Protein AF-A0A077N8Q3-F1 (afdb_monomer_lite)

Sequence (79 aa):
MNTFTPAQFDDISMYIKDNSIYTPVRIFPVWTMINGCEAVRGDNQDEVIIFQNKVPVAMYILDDDEATVGIYQLKEKNR

Radius of gyration: 12.07 Å; chains: 1; bounding box: 32×2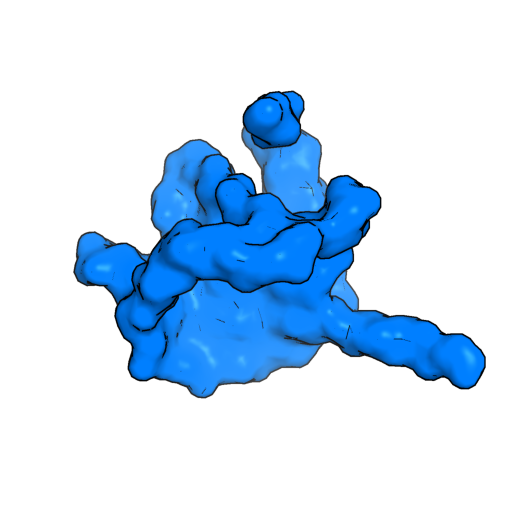7×29 Å

pLDDT: mean 82.23, std 12.84, range [40.5, 93.62]

Structure (mmCIF, N/CA/C/O backbone):
data_AF-A0A077N8Q3-F1
#
_entry.id   AF-A0A077N8Q3-F1
#
loop_
_atom_site.group_PDB
_atom_site.id
_atom_site.type_symbol
_atom_site.label_atom_id
_atom_site.label_alt_id
_atom_site.label_comp_id
_atom_site.label_asym_id
_atom_site.label_entity_id
_atom_site.label_seq_id
_atom_site.pdbx_PDB_ins_code
_atom_site.Cartn_x
_atom_site.Cartn_y
_atom_site.Cartn_z
_atom_site.occupancy
_atom_site.B_iso_or_equiv
_atom_site.auth_seq_id
_atom_site.auth_comp_id
_atom_site.auth_asym_id
_atom_site.auth_atom_id
_atom_site.pdbx_PDB_model_num
ATOM 1 N N . MET A 1 1 ? -10.051 1.584 -14.494 1.00 54.91 1 MET A N 1
ATOM 2 C CA . MET A 1 1 ? -8.739 1.810 -13.868 1.00 54.91 1 MET A CA 1
ATOM 3 C C . MET A 1 1 ? -8.759 3.208 -13.305 1.00 54.91 1 MET A C 1
ATOM 5 O O . MET A 1 1 ? -8.965 4.141 -14.076 1.00 54.91 1 MET A O 1
ATOM 9 N N . ASN A 1 2 ? -8.645 3.350 -11.988 1.00 57.25 2 ASN A N 1
ATOM 10 C CA . ASN A 1 2 ? -8.421 4.667 -11.398 1.00 57.25 2 ASN A CA 1
ATOM 11 C C . ASN A 1 2 ? -6.993 5.100 -11.749 1.00 57.25 2 ASN A C 1
ATOM 13 O O . ASN A 1 2 ? -6.033 4.500 -11.282 1.00 57.25 2 ASN A O 1
ATOM 17 N N . THR A 1 3 ? -6.849 6.099 -12.614 1.00 67.94 3 THR A N 1
ATOM 18 C CA . THR A 1 3 ? -5.558 6.743 -12.882 1.00 67.94 3 THR A CA 1
ATOM 19 C C . THR A 1 3 ? -5.449 7.978 -12.001 1.00 67.94 3 THR A C 1
ATOM 21 O O . THR A 1 3 ? -6.132 8.972 -12.252 1.00 67.94 3 THR A O 1
ATOM 24 N N . PHE A 1 4 ? -4.621 7.894 -10.963 1.00 81.25 4 PHE A N 1
ATOM 25 C CA . PHE A 1 4 ? -4.232 9.031 -10.133 1.00 81.25 4 PHE A CA 1
ATOM 26 C C . PHE A 1 4 ? -2.991 9.695 -10.732 1.00 81.25 4 PHE A C 1
ATOM 28 O O . PHE A 1 4 ? -2.160 9.019 -11.338 1.00 81.25 4 PHE A O 1
ATOM 35 N N . THR A 1 5 ? -2.849 11.011 -10.572 1.00 87.94 5 THR A N 1
ATOM 36 C CA . THR A 1 5 ? -1.539 11.638 -10.791 1.00 87.94 5 THR A CA 1
ATOM 37 C C . THR A 1 5 ? -0.571 11.195 -9.687 1.00 87.94 5 THR A C 1
ATOM 39 O O . THR A 1 5 ? -1.032 10.851 -8.595 1.00 87.94 5 THR A O 1
ATOM 42 N N . PRO A 1 6 ? 0.755 11.252 -9.907 1.00 87.12 6 PRO A N 1
ATOM 43 C CA . PRO A 1 6 ? 1.725 10.913 -8.864 1.00 87.12 6 PRO A CA 1
ATOM 44 C C . PRO A 1 6 ? 1.494 11.684 -7.554 1.00 87.12 6 PRO A C 1
ATOM 46 O O . PRO A 1 6 ? 1.419 11.082 -6.493 1.00 87.12 6 PRO A O 1
ATOM 49 N N . ALA A 1 7 ? 1.228 12.993 -7.638 1.00 88.50 7 ALA A N 1
ATOM 50 C CA . ALA A 1 7 ? 0.933 13.817 -6.463 1.00 88.50 7 ALA A CA 1
ATOM 51 C C . ALA A 1 7 ? -0.341 13.374 -5.716 1.00 88.50 7 ALA A C 1
ATOM 53 O O . ALA A 1 7 ? -0.357 13.339 -4.492 1.00 88.50 7 ALA A O 1
ATOM 54 N N . GLN A 1 8 ? -1.404 12.998 -6.439 1.00 89.25 8 GLN A N 1
ATOM 55 C CA . GLN A 1 8 ? -2.623 12.478 -5.809 1.00 89.25 8 GLN A CA 1
ATOM 56 C C . GLN A 1 8 ? -2.380 11.135 -5.122 1.00 89.25 8 GLN A C 1
ATOM 58 O O . GLN A 1 8 ? -2.984 10.862 -4.088 1.00 89.25 8 GLN A O 1
ATOM 63 N N . PHE A 1 9 ? -1.533 10.288 -5.706 1.00 90.06 9 PHE A N 1
ATOM 64 C CA . PHE A 1 9 ? -1.161 9.018 -5.099 1.00 90.06 9 PHE A CA 1
ATOM 65 C C . PHE A 1 9 ? -0.391 9.253 -3.795 1.00 90.06 9 PHE A C 1
ATOM 67 O O . PHE A 1 9 ? -0.781 8.710 -2.763 1.00 90.06 9 PHE A O 1
ATOM 74 N N . ASP A 1 10 ? 0.619 10.127 -3.825 1.00 89.88 10 ASP A N 1
ATOM 75 C CA . ASP A 1 10 ? 1.420 10.494 -2.653 1.00 89.88 10 ASP A CA 1
ATOM 76 C C . ASP A 1 10 ? 0.549 11.066 -1.522 1.00 89.88 10 ASP A C 1
ATOM 78 O O . ASP A 1 10 ? 0.678 10.642 -0.370 1.00 89.88 10 ASP A O 1
ATOM 82 N N . ASP A 1 11 ? -0.397 11.957 -1.846 1.00 92.69 11 ASP A N 1
ATOM 83 C CA . ASP A 1 11 ? -1.345 12.521 -0.878 1.00 92.69 11 ASP A CA 1
ATOM 84 C C . ASP A 1 11 ? -2.188 11.426 -0.192 1.00 92.69 11 ASP A C 1
ATOM 86 O O . ASP A 1 11 ? -2.403 11.459 1.024 1.00 92.69 11 ASP A O 1
ATOM 90 N N . ILE A 1 12 ? -2.659 10.426 -0.950 1.00 91.88 12 ILE A N 1
ATOM 91 C CA . ILE A 1 12 ? -3.448 9.309 -0.406 1.00 91.88 12 ILE A CA 1
ATOM 92 C C . ILE A 1 12 ? -2.563 8.381 0.437 1.00 91.88 12 ILE A C 1
ATOM 94 O O . ILE A 1 12 ? -2.971 7.992 1.535 1.00 91.88 12 ILE A O 1
ATOM 98 N N . SER A 1 13 ? -1.356 8.049 -0.030 1.00 91.88 13 SER A N 1
ATOM 99 C CA . SER A 1 13 ? -0.379 7.255 0.726 1.00 91.88 13 SER A CA 1
ATOM 100 C C . SER A 1 13 ? -0.054 7.908 2.070 1.00 91.88 13 SER A C 1
ATOM 102 O O . SER A 1 13 ? -0.098 7.245 3.110 1.00 91.88 13 SER A O 1
ATOM 104 N N . MET A 1 14 ? 0.217 9.218 2.078 1.00 92.88 14 MET A N 1
ATOM 105 C CA . MET A 1 14 ? 0.456 9.983 3.305 1.00 92.88 14 MET A CA 1
ATOM 106 C C . MET A 1 14 ? -0.758 9.959 4.232 1.00 92.88 14 MET A C 1
ATOM 108 O O . MET A 1 14 ? -0.621 9.629 5.410 1.00 92.88 14 MET A O 1
ATOM 112 N N . TYR A 1 15 ? -1.956 10.215 3.699 1.00 93.19 15 TYR A N 1
ATOM 113 C CA . TYR A 1 15 ? -3.191 10.148 4.477 1.00 93.19 15 TYR A CA 1
ATOM 114 C C . TYR A 1 15 ? -3.366 8.789 5.173 1.00 93.19 15 TYR A C 1
ATOM 116 O O . TYR A 1 15 ? -3.704 8.744 6.360 1.00 93.19 15 TYR A O 1
ATOM 124 N N . ILE A 1 16 ? -3.117 7.681 4.465 1.00 93.00 16 ILE A N 1
ATOM 125 C CA . ILE A 1 16 ? -3.216 6.334 5.034 1.00 93.00 16 ILE A CA 1
ATOM 126 C C . ILE A 1 16 ? -2.182 6.148 6.146 1.00 93.00 16 ILE A C 1
ATOM 128 O O . ILE A 1 16 ? -2.556 5.706 7.233 1.00 93.00 16 ILE A O 1
ATOM 132 N N . LYS A 1 17 ? -0.915 6.504 5.914 1.00 92.19 17 LYS A N 1
ATOM 133 C CA . LYS A 1 17 ? 0.164 6.369 6.908 1.00 92.19 17 LYS A CA 1
ATOM 134 C C . LYS A 1 17 ? -0.134 7.140 8.196 1.00 92.19 17 LYS A C 1
ATOM 136 O O . LYS A 1 17 ? 0.016 6.574 9.276 1.00 92.19 17 LYS A O 1
ATOM 141 N N . ASP A 1 18 ? -0.628 8.372 8.083 1.00 93.62 18 ASP A N 1
ATOM 142 C CA . ASP A 1 18 ? -0.926 9.243 9.229 1.00 93.62 18 ASP A CA 1
ATOM 143 C C . ASP A 1 18 ? -2.130 8.765 10.058 1.00 93.62 18 ASP A C 1
ATOM 145 O O . ASP A 1 18 ? -2.228 9.049 11.253 1.00 93.62 18 ASP A O 1
ATOM 149 N N . ASN A 1 19 ? -3.062 8.034 9.437 1.00 92.56 19 ASN A N 1
ATOM 150 C CA . ASN A 1 19 ? -4.326 7.620 10.057 1.00 92.56 19 ASN A CA 1
ATOM 151 C C . ASN A 1 19 ? -4.415 6.110 10.341 1.00 92.56 19 ASN A C 1
ATOM 153 O O . ASN A 1 19 ? -5.478 5.609 10.723 1.00 92.56 19 ASN A O 1
ATOM 157 N N . SER A 1 20 ? -3.312 5.379 10.180 1.00 92.38 20 SER A N 1
ATOM 158 C CA . SER A 1 20 ? -3.257 3.923 10.341 1.00 92.38 20 SER A CA 1
ATOM 159 C C . SER A 1 20 ? -2.237 3.497 11.391 1.00 92.38 20 SER A C 1
ATOM 161 O O . SER A 1 20 ? -1.386 4.264 11.829 1.00 92.38 20 SER A O 1
ATOM 163 N N . ILE A 1 21 ? -2.310 2.226 11.786 1.00 89.44 21 ILE A N 1
ATOM 164 C CA . ILE A 1 21 ? -1.220 1.553 12.497 1.00 89.44 21 ILE A CA 1
ATOM 165 C C . ILE A 1 21 ? -0.489 0.669 11.489 1.00 89.44 21 ILE A C 1
ATOM 167 O O . ILE A 1 21 ? -1.128 -0.094 10.764 1.00 89.44 21 ILE A O 1
ATOM 171 N N . TYR A 1 22 ? 0.840 0.765 11.463 1.00 91.75 22 TYR A N 1
ATOM 172 C CA . TYR A 1 22 ? 1.678 -0.146 10.692 1.00 91.75 22 TYR A CA 1
ATOM 173 C C . TYR A 1 22 ? 1.752 -1.512 11.375 1.00 91.75 22 TYR A C 1
ATOM 175 O O . TYR A 1 22 ? 2.104 -1.604 12.552 1.00 91.75 22 TYR A O 1
ATOM 183 N N . THR A 1 23 ? 1.459 -2.570 10.625 1.00 92.56 23 THR A N 1
ATOM 184 C CA . THR A 1 23 ? 1.626 -3.955 11.067 1.00 92.56 23 THR A CA 1
ATOM 185 C C . THR A 1 23 ? 2.636 -4.653 10.156 1.00 92.56 23 THR A C 1
ATOM 187 O O . THR A 1 23 ? 2.362 -4.788 8.960 1.00 92.56 23 THR A O 1
ATOM 190 N N . PRO A 1 24 ? 3.790 -5.108 10.678 1.00 91.88 24 PRO A N 1
ATOM 191 C CA . PRO A 1 24 ? 4.729 -5.896 9.892 1.00 91.88 24 PRO A CA 1
ATOM 192 C C . PRO A 1 24 ? 4.131 -7.276 9.609 1.00 91.88 24 PRO A C 1
ATOM 194 O O . PRO A 1 24 ? 3.621 -7.943 10.511 1.00 91.88 24 PRO A O 1
ATOM 197 N N . VAL A 1 25 ? 4.209 -7.718 8.360 1.00 88.00 25 VAL A N 1
ATOM 198 C CA . VAL A 1 25 ? 3.759 -9.045 7.914 1.00 88.00 25 VAL A CA 1
ATOM 199 C C . VAL A 1 25 ? 4.726 -9.560 6.856 1.00 88.00 25 VAL A C 1
ATOM 201 O O . VAL A 1 25 ? 5.553 -8.805 6.377 1.00 88.00 25 VAL A O 1
ATOM 204 N N . ARG A 1 26 ? 4.652 -10.832 6.468 1.00 87.75 26 ARG A N 1
ATOM 205 C CA . ARG A 1 26 ? 5.315 -11.295 5.243 1.00 87.75 26 ARG A CA 1
ATOM 206 C C . ARG A 1 26 ? 4.415 -12.276 4.522 1.00 87.75 26 ARG A C 1
ATOM 208 O O . ARG A 1 26 ? 4.306 -13.428 4.938 1.00 87.75 26 ARG A O 1
ATOM 215 N N . ILE A 1 27 ? 3.732 -11.803 3.487 1.00 83.06 27 ILE A N 1
ATOM 216 C CA . ILE A 1 27 ? 2.779 -12.597 2.707 1.00 83.06 27 ILE A CA 1
ATOM 217 C C . ILE A 1 27 ? 2.983 -12.338 1.217 1.00 83.06 27 ILE A C 1
ATOM 219 O O . ILE A 1 27 ? 3.248 -11.210 0.820 1.00 83.06 27 ILE A O 1
ATOM 223 N N . PHE A 1 28 ? 2.825 -13.365 0.386 1.00 81.19 28 PHE A N 1
ATOM 224 C CA . PHE A 1 28 ? 2.720 -13.167 -1.058 1.00 81.19 28 PHE A CA 1
ATOM 225 C C . PHE A 1 28 ? 1.267 -12.809 -1.381 1.00 81.19 28 PHE A C 1
ATOM 227 O O . PHE A 1 28 ? 0.382 -13.643 -1.149 1.00 81.19 28 PHE A O 1
ATOM 234 N N . PRO A 1 29 ? 0.982 -11.579 -1.841 1.00 66.69 29 PRO A N 1
ATOM 235 C CA . PRO A 1 29 ? -0.380 -11.173 -2.137 1.00 66.69 29 PRO A CA 1
ATOM 236 C C . PRO A 1 29 ? -0.925 -12.023 -3.286 1.00 66.69 29 PRO A C 1
ATOM 238 O O . PRO A 1 29 ? -0.385 -12.050 -4.390 1.00 66.69 29 PRO A O 1
ATOM 241 N N . VAL A 1 30 ? -2.036 -12.717 -3.044 1.00 65.62 30 VAL A N 1
ATOM 242 C CA . VAL A 1 30 ? -2.825 -13.285 -4.135 1.00 65.62 30 VAL A CA 1
ATOM 243 C C . VAL A 1 30 ? -3.659 -12.132 -4.687 1.00 65.62 30 VAL A C 1
ATOM 245 O O . VAL A 1 30 ? -4.714 -11.812 -4.147 1.00 65.62 30 VAL A O 1
ATOM 248 N N . TRP A 1 31 ? -3.169 -11.481 -5.746 1.00 61.62 31 TRP A N 1
ATOM 249 C CA . TRP A 1 31 ? -3.780 -10.301 -6.389 1.00 61.62 31 TRP A CA 1
ATOM 250 C C . TRP A 1 31 ? -5.185 -10.532 -6.975 1.00 61.62 31 TRP A C 1
ATOM 252 O O . TRP A 1 31 ? -5.747 -9.656 -7.634 1.00 61.62 31 TRP A O 1
ATOM 262 N N . THR A 1 32 ? -5.772 -11.712 -6.771 1.00 53.41 32 THR A N 1
ATOM 263 C CA . THR A 1 32 ? -7.152 -11.989 -7.149 1.00 53.41 32 THR A CA 1
ATOM 264 C C . THR A 1 32 ? -8.064 -11.055 -6.374 1.00 53.41 32 THR A C 1
ATOM 266 O O . THR A 1 32 ? -8.104 -11.110 -5.147 1.00 53.41 32 THR A O 1
ATOM 269 N N . MET A 1 33 ? -8.778 -10.207 -7.115 1.00 53.28 33 MET A N 1
ATOM 270 C CA . MET A 1 33 ? -9.787 -9.272 -6.629 1.00 53.28 33 MET A CA 1
ATOM 271 C C . MET A 1 33 ? -10.583 -9.879 -5.469 1.00 53.28 33 MET A C 1
ATOM 273 O O . MET A 1 33 ? -11.463 -10.717 -5.672 1.00 53.28 33 MET A O 1
ATOM 277 N N . ILE A 1 34 ? -10.277 -9.459 -4.242 1.00 58.91 34 ILE A N 1
ATOM 278 C CA . ILE A 1 34 ? -11.183 -9.678 -3.120 1.00 58.91 34 ILE A CA 1
ATOM 279 C C . ILE A 1 34 ? -12.427 -8.866 -3.479 1.00 58.91 34 ILE A C 1
ATOM 281 O O . ILE A 1 34 ? -12.318 -7.667 -3.727 1.00 58.91 34 ILE A O 1
ATOM 285 N N . ASN A 1 35 ? -13.578 -9.528 -3.624 1.00 66.00 35 ASN A N 1
ATOM 286 C CA . ASN A 1 35 ? -14.802 -8.932 -4.169 1.00 66.00 35 ASN A CA 1
ATOM 287 C C . ASN A 1 35 ? -15.064 -7.517 -3.618 1.00 66.00 35 ASN A C 1
ATOM 289 O O . ASN A 1 35 ? -15.300 -7.345 -2.424 1.00 66.00 35 ASN A O 1
ATOM 29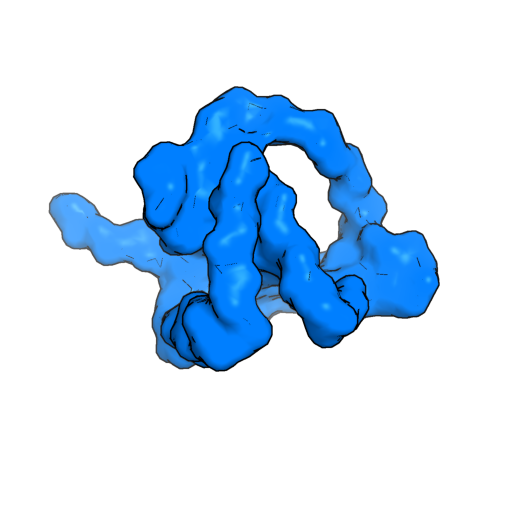3 N N . GLY A 1 36 ? -15.052 -6.517 -4.506 1.00 73.81 36 GLY A N 1
ATOM 294 C CA . GLY A 1 36 ? -15.314 -5.113 -4.168 1.00 73.81 36 GLY A CA 1
ATOM 295 C C . GLY A 1 36 ? -14.083 -4.270 -3.817 1.00 73.81 36 GLY A C 1
ATOM 296 O O . GLY A 1 36 ? -14.249 -3.076 -3.555 1.00 73.81 36 GLY A O 1
ATOM 297 N N . CYS A 1 37 ? -12.880 -4.853 -3.849 1.00 81.31 37 CYS A N 1
ATOM 298 C CA . CYS A 1 37 ? -11.619 -4.146 -3.647 1.00 81.31 37 CYS A CA 1
ATOM 299 C C . CYS A 1 37 ? -10.813 -4.000 -4.952 1.00 81.31 37 CYS A C 1
ATOM 301 O O . CYS A 1 37 ? -10.713 -4.937 -5.743 1.00 81.31 37 CYS A O 1
ATOM 303 N N . GLU A 1 38 ? -10.207 -2.831 -5.155 1.00 86.19 38 GLU A N 1
ATOM 304 C CA . GLU A 1 38 ? -9.275 -2.515 -6.245 1.00 86.19 38 GLU A CA 1
ATOM 305 C C . GLU A 1 38 ? -7.908 -2.184 -5.635 1.00 86.19 38 GLU A C 1
ATOM 307 O O . GLU A 1 38 ? -7.820 -1.359 -4.728 1.00 86.19 38 GLU A O 1
ATOM 312 N N . ALA A 1 39 ? -6.850 -2.832 -6.120 1.00 85.94 39 ALA A N 1
ATOM 313 C CA . ALA A 1 39 ? -5.475 -2.530 -5.737 1.00 85.94 39 ALA A CA 1
ATOM 314 C C . ALA A 1 39 ? -4.841 -1.623 -6.797 1.00 85.94 39 ALA A C 1
ATOM 316 O O . ALA A 1 39 ? -4.890 -1.938 -7.986 1.00 85.94 39 ALA A O 1
ATOM 317 N N . VAL A 1 40 ? -4.250 -0.509 -6.371 1.00 87.00 40 VAL A N 1
ATOM 318 C CA . VAL A 1 40 ? -3.577 0.454 -7.248 1.00 87.00 40 VAL A CA 1
ATOM 319 C C . VAL A 1 40 ? -2.139 0.615 -6.781 1.00 87.00 40 VAL A C 1
ATOM 321 O O . VAL A 1 40 ? -1.896 1.006 -5.642 1.00 87.00 40 VAL A O 1
ATOM 324 N N . ARG A 1 41 ? -1.190 0.297 -7.663 1.00 86.12 41 ARG A N 1
ATOM 325 C CA . ARG A 1 41 ? 0.248 0.473 -7.434 1.00 86.12 41 ARG A CA 1
ATOM 326 C C . ARG A 1 41 ? 0.667 1.845 -7.953 1.00 86.12 41 ARG A C 1
ATOM 328 O O . ARG A 1 41 ? 0.261 2.222 -9.053 1.00 86.12 41 ARG A O 1
ATOM 335 N N . GLY A 1 42 ? 1.416 2.581 -7.141 1.00 75.31 42 GLY A N 1
ATOM 336 C CA . GLY A 1 42 ? 2.004 3.856 -7.541 1.00 75.31 42 GLY A CA 1
ATOM 337 C C . GLY A 1 42 ? 3.238 3.645 -8.414 1.00 75.31 42 GLY A C 1
ATOM 338 O O . GLY A 1 42 ? 3.747 2.531 -8.529 1.00 75.31 42 GLY A O 1
ATOM 339 N N . ASP A 1 43 ? 3.746 4.724 -9.007 1.00 75.19 43 ASP A N 1
ATOM 340 C CA . ASP A 1 43 ? 5.002 4.676 -9.770 1.00 75.19 43 ASP A CA 1
ATOM 341 C C . ASP A 1 43 ? 6.210 4.370 -8.860 1.00 75.19 43 ASP A C 1
ATOM 343 O O . ASP A 1 43 ? 7.188 3.761 -9.301 1.00 75.19 43 ASP A O 1
ATOM 347 N N . ASN A 1 44 ? 6.119 4.734 -7.573 1.00 65.38 44 ASN A N 1
ATOM 348 C CA . ASN A 1 44 ? 7.016 4.249 -6.526 1.00 65.38 44 ASN A CA 1
ATOM 349 C C . ASN A 1 44 ? 6.663 2.784 -6.236 1.00 65.38 44 ASN A C 1
ATOM 351 O O . ASN A 1 44 ? 5.609 2.489 -5.674 1.00 65.38 44 ASN A O 1
ATOM 355 N N . GLN A 1 45 ? 7.537 1.876 -6.673 1.00 68.69 45 GLN A N 1
ATOM 356 C CA . GLN A 1 45 ? 7.235 0.454 -6.877 1.00 68.69 45 GLN A CA 1
ATOM 357 C C . GLN A 1 45 ? 6.829 -0.318 -5.613 1.00 68.69 45 GLN A C 1
ATOM 359 O O . GLN A 1 45 ? 6.301 -1.425 -5.736 1.00 68.69 45 GLN A O 1
ATOM 364 N N . ASP A 1 46 ? 6.986 0.264 -4.430 1.00 88.31 46 ASP A N 1
ATOM 365 C CA . ASP A 1 46 ? 6.883 -0.461 -3.165 1.00 88.31 46 ASP A CA 1
ATOM 366 C C . ASP A 1 46 ? 5.522 -0.266 -2.485 1.00 88.31 46 ASP A C 1
ATOM 368 O O . ASP A 1 46 ? 5.210 -0.963 -1.525 1.00 88.31 46 ASP A O 1
ATOM 372 N N . GLU A 1 47 ? 4.684 0.660 -2.961 1.00 90.62 47 GLU A N 1
ATOM 373 C CA . GLU A 1 47 ? 3.401 0.979 -2.328 1.00 90.62 47 GLU A CA 1
ATOM 374 C C . GLU A 1 47 ? 2.208 0.564 -3.185 1.00 90.62 47 GLU A C 1
ATOM 376 O O . GLU A 1 47 ? 2.076 0.927 -4.359 1.00 90.62 47 GLU A O 1
ATOM 381 N N . VAL A 1 48 ? 1.280 -0.160 -2.559 1.00 89.69 48 VAL A N 1
ATOM 382 C CA . VAL A 1 48 ? 0.009 -0.537 -3.178 1.00 89.69 48 VAL A CA 1
ATOM 383 C C . VAL A 1 48 ? -1.148 -0.113 -2.296 1.00 89.69 48 VAL A C 1
ATOM 385 O O . VAL A 1 48 ? -1.292 -0.595 -1.176 1.00 89.69 48 VAL A O 1
ATOM 388 N N . ILE A 1 49 ? -2.011 0.755 -2.812 1.00 90.19 49 ILE A N 1
ATOM 389 C CA . ILE A 1 49 ? -3.202 1.231 -2.111 1.00 90.19 49 ILE A CA 1
ATOM 390 C C . ILE A 1 49 ? -4.382 0.324 -2.448 1.00 90.19 49 ILE A C 1
ATOM 392 O O . ILE A 1 49 ? -4.658 0.038 -3.614 1.00 90.19 49 ILE A O 1
ATOM 396 N N . ILE A 1 50 ? -5.112 -0.094 -1.420 1.00 88.81 50 ILE A N 1
ATOM 397 C CA . ILE A 1 50 ? -6.345 -0.863 -1.544 1.00 88.81 50 ILE A CA 1
ATOM 398 C C . ILE A 1 50 ? -7.534 0.076 -1.386 1.00 88.81 50 ILE A C 1
ATOM 400 O O . ILE A 1 50 ? -7.695 0.740 -0.359 1.00 88.81 50 ILE A O 1
ATOM 404 N N . PHE A 1 51 ? -8.394 0.086 -2.398 1.00 87.69 51 PHE A N 1
ATOM 405 C CA . PHE A 1 51 ? -9.654 0.808 -2.415 1.00 87.69 51 PHE A CA 1
ATOM 406 C C . PHE A 1 51 ? -10.818 -0.158 -2.287 1.00 87.69 51 PHE A C 1
ATOM 408 O O . PHE A 1 51 ? -10.857 -1.165 -2.982 1.00 87.69 51 PHE A O 1
ATOM 415 N N . GLN A 1 52 ? -11.818 0.195 -1.490 1.00 86.75 52 GLN A N 1
ATOM 416 C CA . GLN A 1 52 ? -13.119 -0.460 -1.481 1.00 86.75 52 GLN A CA 1
ATOM 417 C C . GLN A 1 52 ? -14.173 0.576 -1.870 1.00 86.75 52 GLN A C 1
ATOM 419 O O . GLN A 1 52 ? -14.279 1.624 -1.238 1.00 86.75 52 GLN A O 1
ATOM 424 N N . ASN A 1 53 ? -14.938 0.328 -2.938 1.00 85.69 53 ASN A N 1
ATOM 425 C CA . ASN A 1 53 ? -15.933 1.287 -3.449 1.00 85.69 53 ASN A CA 1
ATOM 426 C C . ASN A 1 53 ? -15.376 2.716 -3.667 1.00 85.69 53 ASN A C 1
ATOM 428 O O . ASN A 1 53 ? -16.047 3.697 -3.353 1.00 85.69 53 ASN A O 1
ATOM 432 N N . LYS A 1 54 ? -14.154 2.835 -4.214 1.00 84.75 54 LYS A N 1
ATOM 433 C CA . LYS A 1 54 ? -13.416 4.104 -4.433 1.00 84.75 54 LYS A CA 1
ATOM 434 C C . LYS A 1 54 ? -12.953 4.832 -3.162 1.00 84.75 54 LYS A C 1
ATOM 436 O O . LYS A 1 54 ? -12.473 5.958 -3.255 1.00 84.75 54 LYS A O 1
ATOM 441 N N . VAL A 1 55 ? -13.062 4.206 -1.993 1.00 88.19 55 VAL A N 1
ATOM 442 C CA . VAL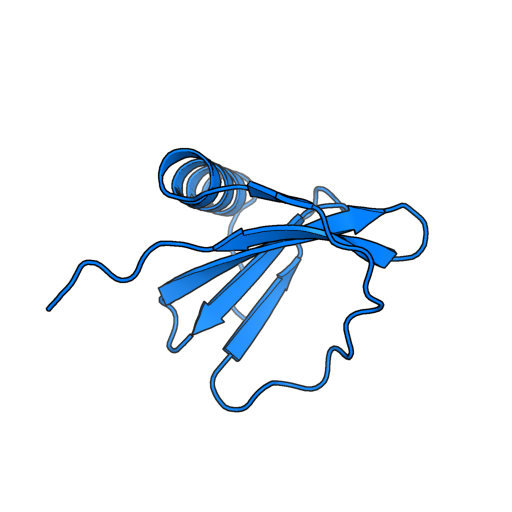 A 1 55 ? -12.535 4.730 -0.727 1.00 88.19 55 VAL A CA 1
ATOM 443 C C . VAL A 1 55 ? -11.242 3.984 -0.390 1.00 88.19 55 VAL A C 1
ATOM 445 O O . VAL A 1 55 ? -11.269 2.753 -0.401 1.00 88.19 55 VAL A O 1
ATOM 448 N N . PRO A 1 56 ? -10.116 4.667 -0.113 1.00 89.75 56 PRO A N 1
ATOM 449 C CA . PRO A 1 56 ? -8.908 3.993 0.353 1.00 89.75 56 PRO A CA 1
ATOM 450 C C . PRO A 1 56 ? -9.173 3.371 1.727 1.00 89.75 56 PRO A C 1
ATOM 452 O O . PRO A 1 56 ? -9.749 4.021 2.597 1.00 89.75 56 PRO A O 1
ATOM 455 N N . VAL A 1 57 ? -8.770 2.116 1.919 1.00 89.75 57 VAL A N 1
ATOM 456 C CA . VAL A 1 57 ? -8.982 1.371 3.177 1.00 89.75 57 VAL A CA 1
ATOM 457 C C . VAL A 1 57 ? -7.688 0.822 3.770 1.00 89.75 57 VAL A C 1
ATOM 459 O O . VAL A 1 57 ? -7.583 0.665 4.986 1.00 89.75 57 VAL A O 1
ATOM 462 N N . ALA A 1 58 ? -6.690 0.545 2.933 1.00 90.12 58 ALA A N 1
ATOM 463 C CA . ALA A 1 58 ? -5.401 0.032 3.371 1.00 90.12 58 ALA A CA 1
ATOM 464 C C . ALA A 1 58 ? -4.302 0.346 2.352 1.00 90.12 58 ALA A C 1
ATOM 466 O O . ALA A 1 58 ? -4.584 0.725 1.215 1.00 90.12 58 ALA A O 1
ATOM 467 N N . MET A 1 59 ? -3.056 0.139 2.759 1.00 91.62 59 MET A N 1
ATOM 468 C CA . MET A 1 59 ? -1.889 0.179 1.892 1.00 91.62 59 MET A CA 1
ATOM 469 C C . MET A 1 59 ? -0.923 -0.946 2.266 1.00 91.62 59 MET A C 1
ATOM 471 O O . MET A 1 59 ? -0.646 -1.169 3.446 1.00 91.62 59 MET A O 1
ATOM 475 N N . TYR A 1 60 ? -0.420 -1.648 1.258 1.00 91.00 60 TYR A N 1
ATOM 476 C CA . TYR A 1 60 ? 0.620 -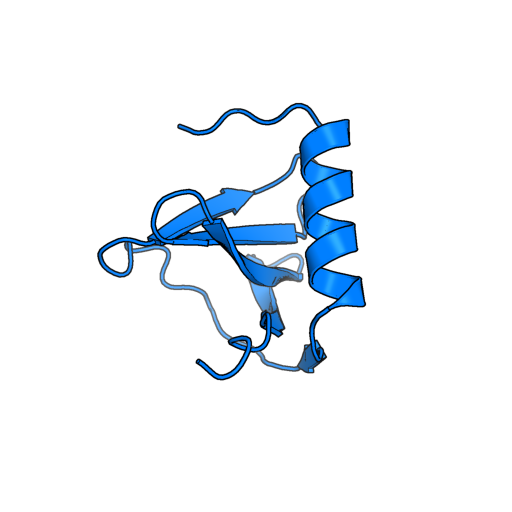2.662 1.374 1.00 91.00 60 TYR A CA 1
ATOM 477 C C . TYR A 1 60 ? 1.971 -2.070 1.000 1.00 91.00 60 TYR A C 1
ATOM 479 O O . TYR A 1 60 ? 2.061 -1.279 0.062 1.00 91.00 60 TYR A O 1
ATOM 487 N N . ILE A 1 61 ? 2.998 -2.484 1.736 1.00 91.50 61 ILE A N 1
ATOM 488 C CA . ILE A 1 61 ? 4.398 -2.236 1.407 1.00 91.50 61 ILE A CA 1
ATOM 489 C C . ILE A 1 61 ? 4.969 -3.527 0.838 1.00 91.50 61 ILE A C 1
ATOM 491 O O . ILE A 1 61 ? 4.876 -4.567 1.494 1.00 91.50 61 ILE A O 1
ATOM 495 N N . LEU A 1 62 ? 5.512 -3.462 -0.369 1.00 89.50 62 LEU A N 1
ATOM 496 C CA . LEU A 1 62 ? 6.156 -4.571 -1.058 1.00 89.50 62 LEU A CA 1
ATOM 497 C C . LEU A 1 62 ? 7.673 -4.539 -0.835 1.00 89.50 62 LEU A C 1
ATOM 499 O O . LEU A 1 62 ? 8.245 -3.476 -0.602 1.00 89.50 62 LEU A O 1
ATOM 503 N N . ASP A 1 63 ? 8.306 -5.707 -0.887 1.00 88.75 63 ASP A N 1
ATOM 504 C CA . ASP A 1 63 ? 9.750 -5.841 -1.083 1.00 88.75 63 ASP A CA 1
ATOM 505 C C . ASP A 1 63 ? 10.092 -6.104 -2.562 1.00 88.75 63 ASP A C 1
ATOM 507 O O . ASP A 1 63 ? 9.207 -6.194 -3.419 1.00 88.75 63 ASP A O 1
ATOM 511 N N . ASP A 1 64 ? 11.388 -6.243 -2.850 1.00 83.88 64 ASP A N 1
ATOM 512 C CA . ASP A 1 64 ? 11.919 -6.506 -4.196 1.00 83.88 64 ASP A CA 1
ATOM 513 C C . A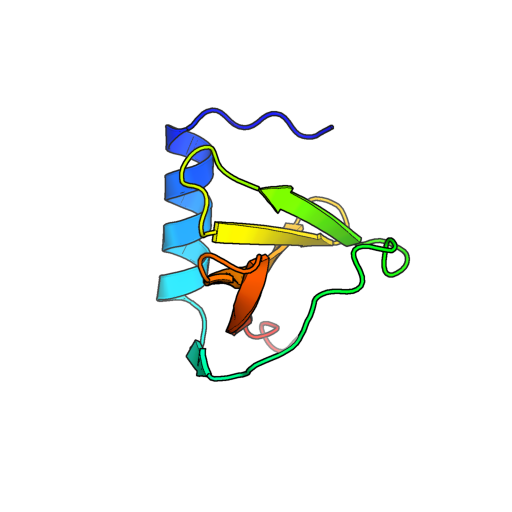SP A 1 64 ? 11.370 -7.807 -4.823 1.00 83.88 64 ASP A C 1
ATOM 515 O O . ASP A 1 64 ? 11.326 -7.933 -6.047 1.00 83.88 64 ASP A O 1
ATOM 519 N N . ASP A 1 65 ? 10.926 -8.764 -3.997 1.00 83.56 65 ASP A N 1
ATOM 520 C CA . ASP A 1 65 ? 10.326 -10.036 -4.425 1.00 83.56 65 ASP A CA 1
ATOM 521 C C . ASP A 1 65 ? 8.798 -9.920 -4.636 1.00 83.56 65 ASP A C 1
ATOM 523 O O . ASP A 1 65 ? 8.102 -10.928 -4.800 1.00 83.56 65 ASP A O 1
ATOM 527 N N . GLU A 1 66 ? 8.257 -8.697 -4.598 1.00 82.00 66 GLU A N 1
ATOM 528 C CA . GLU A 1 66 ? 6.825 -8.376 -4.608 1.00 82.00 66 GLU A CA 1
ATOM 529 C C . GLU A 1 66 ? 6.030 -9.012 -3.450 1.00 82.00 66 GLU A C 1
ATOM 531 O O . GLU A 1 66 ? 4.796 -9.112 -3.498 1.00 82.00 66 GLU A O 1
ATOM 536 N N . ALA A 1 67 ? 6.705 -9.428 -2.376 1.00 86.19 67 ALA A N 1
ATOM 537 C CA . ALA A 1 67 ? 6.047 -9.884 -1.164 1.00 86.19 67 ALA A CA 1
ATOM 538 C C . ALA A 1 67 ? 5.600 -8.676 -0.337 1.00 86.19 67 ALA A C 1
ATOM 540 O O . ALA A 1 67 ? 6.321 -7.700 -0.169 1.00 86.19 67 ALA A O 1
ATOM 541 N N . THR A 1 68 ? 4.403 -8.740 0.243 1.00 89.00 68 THR A N 1
ATOM 542 C CA . THR A 1 68 ? 3.951 -7.727 1.198 1.00 89.00 68 THR A CA 1
ATOM 543 C C . THR A 1 68 ? 4.691 -7.902 2.516 1.00 89.00 68 THR A C 1
ATOM 545 O O . THR A 1 68 ? 4.499 -8.913 3.196 1.00 89.00 68 THR A O 1
ATOM 548 N N . VAL A 1 69 ? 5.489 -6.903 2.892 1.00 92.06 69 VAL A N 1
ATOM 549 C CA . VAL A 1 69 ? 6.279 -6.856 4.134 1.00 92.06 69 VAL A CA 1
ATOM 550 C C . VAL A 1 69 ? 5.636 -6.012 5.242 1.00 92.06 69 VAL A C 1
ATOM 552 O O . VAL A 1 69 ? 6.064 -6.017 6.401 1.00 92.06 69 VAL A O 1
ATOM 555 N N . GLY A 1 70 ? 4.568 -5.289 4.910 1.00 91.25 70 GLY A N 1
ATOM 556 C CA . GLY A 1 70 ? 3.883 -4.428 5.858 1.00 91.25 70 GLY A CA 1
ATOM 557 C C . GLY A 1 70 ? 2.522 -3.964 5.374 1.00 91.25 70 GLY A C 1
ATOM 558 O O . GLY A 1 70 ? 2.279 -3.857 4.173 1.00 91.25 70 GLY A O 1
ATOM 559 N N . ILE A 1 71 ? 1.631 -3.688 6.324 1.00 91.69 71 ILE A N 1
ATOM 560 C CA . ILE A 1 71 ? 0.276 -3.207 6.052 1.00 91.69 71 ILE A CA 1
ATOM 561 C C . ILE A 1 71 ? -0.005 -1.979 6.913 1.00 91.69 71 ILE A C 1
ATOM 563 O O . ILE A 1 71 ? 0.140 -2.021 8.136 1.00 91.69 71 ILE A O 1
ATOM 567 N N . TYR A 1 72 ? -0.473 -0.912 6.275 1.00 92.31 72 TYR A N 1
ATOM 568 C CA . TYR A 1 72 ? -1.202 0.168 6.926 1.00 92.31 72 TYR A CA 1
ATOM 569 C C . TYR A 1 72 ? -2.694 -0.064 6.706 1.00 92.31 72 TYR A C 1
ATOM 571 O O . TYR A 1 72 ? -3.148 -0.122 5.566 1.00 92.31 72 TYR A O 1
ATOM 579 N N . GLN A 1 73 ? -3.465 -0.201 7.782 1.00 90.19 73 GLN A N 1
ATOM 580 C CA . GLN A 1 73 ? -4.920 -0.327 7.710 1.00 90.19 73 GLN A CA 1
ATOM 581 C C . GLN A 1 73 ? -5.574 0.880 8.379 1.00 90.19 73 GLN A C 1
ATOM 583 O O . GLN A 1 73 ? -5.325 1.145 9.561 1.00 90.19 73 GLN A O 1
ATOM 588 N N . LEU A 1 74 ? -6.435 1.581 7.635 1.00 89.25 74 LEU A N 1
ATOM 589 C CA . LEU A 1 74 ? -7.225 2.667 8.199 1.00 89.25 74 LEU A CA 1
ATOM 590 C C . LEU A 1 74 ? -8.193 2.082 9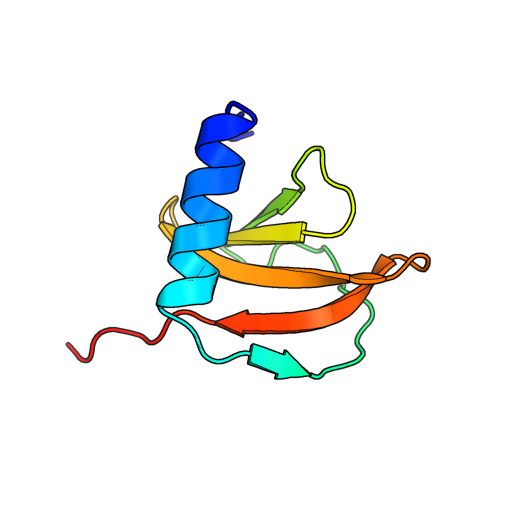.223 1.00 89.25 74 LEU A C 1
ATOM 592 O O . LEU A 1 74 ? -8.904 1.111 8.955 1.00 89.25 74 LEU A O 1
ATOM 596 N N . LYS A 1 75 ? -8.234 2.681 10.414 1.00 78.19 75 LYS A N 1
ATOM 597 C CA . LYS A 1 75 ? -9.237 2.311 11.413 1.00 78.19 75 LYS A CA 1
ATOM 598 C C . LYS A 1 75 ? -10.613 2.672 10.866 1.00 78.19 75 LYS A C 1
ATOM 600 O O . LYS A 1 75 ? -10.824 3.813 10.448 1.00 78.19 75 LYS A O 1
ATOM 605 N N . GLU A 1 76 ? -11.565 1.742 10.925 1.00 66.12 76 GLU A N 1
ATOM 606 C CA . GLU A 1 76 ? -12.968 2.120 10.782 1.00 66.12 76 GLU A CA 1
ATOM 607 C C . GLU A 1 76 ? -13.255 3.183 11.849 1.00 66.12 76 GLU A C 1
ATOM 609 O O . GLU A 1 76 ? -13.063 2.953 13.046 1.00 66.12 76 GLU A O 1
ATOM 614 N N . LYS A 1 77 ? -13.655 4.390 11.430 1.00 56.50 77 LYS A N 1
ATOM 615 C CA . LYS A 1 77 ? -14.244 5.337 12.374 1.00 56.50 77 LYS A CA 1
ATOM 616 C C . LYS A 1 77 ? -15.504 4.654 12.885 1.00 56.50 77 LYS A C 1
ATOM 618 O O . LYS A 1 77 ? -16.448 4.521 12.110 1.00 56.50 77 LYS A O 1
ATOM 623 N N . ASN A 1 78 ? -15.463 4.179 14.132 1.00 44.19 78 ASN A N 1
ATOM 624 C CA . ASN A 1 78 ? -16.602 3.588 14.832 1.00 44.19 78 ASN A CA 1
ATOM 625 C C . ASN A 1 78 ? -17.873 4.364 14.457 1.00 44.19 78 ASN A C 1
ATOM 627 O O . ASN A 1 78 ? -17.954 5.568 14.714 1.00 44.19 78 ASN A O 1
ATOM 631 N N . ARG A 1 79 ? -18.791 3.682 13.769 1.00 40.50 79 ARG A N 1
ATOM 632 C CA . ARG A 1 79 ? -20.156 4.158 13.541 1.00 40.50 79 ARG A CA 1
ATOM 633 C C . ARG A 1 79 ? -20.926 4.172 14.851 1.00 40.50 79 ARG A C 1
ATOM 635 O O . ARG A 1 79 ? -20.712 3.238 15.654 1.00 40.50 79 ARG A O 1
#

Secondary structure (DSSP, 8-state):
-----HHHHHHHHHHHHHHEEEEEEEE----S--TTEEEEE-SSTTEEEEEETTEEEEEEEE-TTS-EEEEEEEPP---

Organism: NCBI:txid1398201

Foldseek 3Di:
DDDDDLVRVVVVVVVLVVQFDKDFDWAQDPCPDPPQWDWDAHPPRQKIFIDGPNHTAKIFGADPVRTGGMITGHDDPDD